Protein AF-A0A447R926-F1 (afdb_monomer)

Radius of gyration: 8.79 Å; Cα contacts (8 Å, |Δi|>4): 96; chains: 1; bounding box: 21×21×18 Å

Secondary structure (DSSP, 8-state):
--EE-TT--B-TT-EE-TT-EE-S-B-TT-EEETBTTEEE-

pLDDT: mean 96.32, std 4.81, range [72.31, 98.56]

Solvent-accessible surface area (ba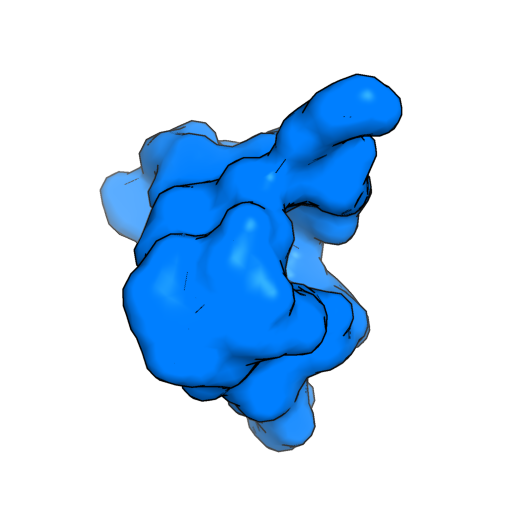ckbone atoms only — not comparable to full-atom values): 2408 Å² total; per-residue (Å²): 107,63,49,70,43,89,90,52,50,77,32,63,78,49,46,72,40,72,67,15,27,34,82,59,65,43,59,58,67,37,38,30,42,36,82,64,44,43,81,61,132

Foldseek 3Di:
DEAEDPPAAEEDCEAEDPPEYHPHHDHHPFYWYDPHTDTDD

Structure (mmCIF, N/CA/C/O backbone):
data_AF-A0A447R926-F1
#
_entry.id   AF-A0A447R926-F1
#
loop_
_atom_site.group_PDB
_atom_site.id
_atom_site.type_symbol
_atom_site.label_atom_id
_atom_site.label_alt_id
_atom_site.label_comp_id
_atom_site.label_asym_id
_atom_site.label_entity_id
_atom_site.label_seq_id
_atom_site.pdbx_PDB_ins_code
_atom_site.Cartn_x
_atom_site.Cartn_y
_atom_site.Cartn_z
_atom_site.occupancy
_atom_site.B_iso_or_equiv
_atom_site.auth_seq_id
_atom_site.auth_comp_id
_atom_site.auth_asym_id
_atom_site.auth_atom_id
_atom_site.pdbx_PDB_model_num
ATOM 1 N N . MET A 1 1 ? 6.434 -5.872 -8.321 1.00 82.44 1 MET A N 1
ATOM 2 C CA . MET A 1 1 ? 6.163 -6.365 -6.953 1.00 82.44 1 MET A CA 1
ATOM 3 C C . MET A 1 1 ? 6.181 -5.175 -6.007 1.00 82.44 1 MET A C 1
ATOM 5 O O . MET A 1 1 ? 7.027 -4.307 -6.194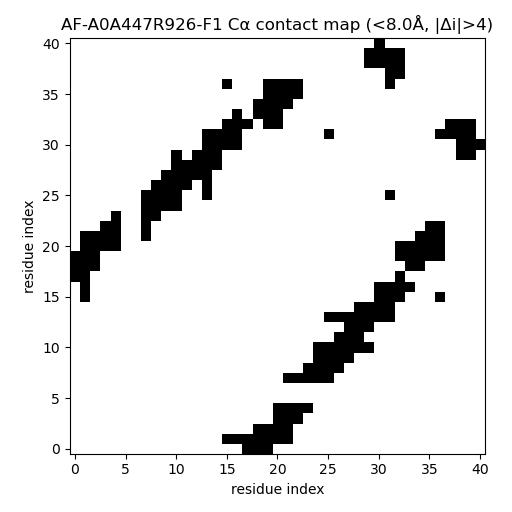 1.00 82.44 1 MET A O 1
ATOM 9 N N . THR A 1 2 ? 5.257 -5.125 -5.052 1.00 95.94 2 THR A N 1
ATOM 10 C CA . THR A 1 2 ? 5.158 -4.082 -4.019 1.00 95.94 2 THR A CA 1
ATOM 11 C C . THR A 1 2 ? 5.068 -4.792 -2.677 1.00 95.94 2 THR A C 1
ATOM 13 O O . THR A 1 2 ? 4.304 -5.748 -2.557 1.00 95.94 2 THR A O 1
ATOM 16 N N . ALA A 1 3 ? 5.876 -4.378 -1.704 1.00 97.62 3 ALA A N 1
ATOM 17 C CA . ALA A 1 3 ? 5.863 -4.958 -0.369 1.00 97.62 3 ALA A CA 1
ATOM 18 C C . ALA A 1 3 ? 4.917 -4.157 0.527 1.00 97.62 3 ALA A C 1
ATOM 20 O O . ALA A 1 3 ? 4.973 -2.928 0.547 1.00 97.62 3 ALA A O 1
ATOM 21 N N . VAL A 1 4 ? 4.065 -4.856 1.271 1.00 97.94 4 VAL A N 1
ATOM 22 C CA . VAL A 1 4 ? 3.178 -4.264 2.275 1.00 97.94 4 VAL A CA 1
ATOM 23 C C . VAL A 1 4 ? 3.548 -4.870 3.616 1.00 97.94 4 VAL A C 1
ATOM 25 O O . VAL A 1 4 ? 3.575 -6.094 3.756 1.00 97.94 4 VAL A O 1
ATOM 28 N N . HIS A 1 5 ? 3.893 -4.022 4.579 1.00 98.25 5 HIS A N 1
ATOM 29 C CA . HIS A 1 5 ? 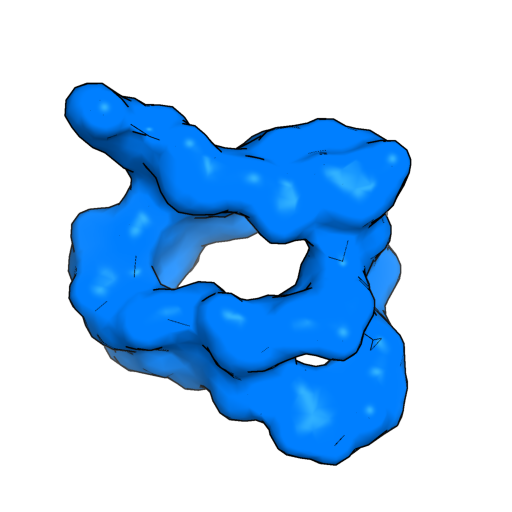4.190 -4.473 5.925 1.00 98.25 5 HIS A CA 1
ATOM 30 C C . HIS A 1 5 ? 2.923 -5.044 6.572 1.00 98.25 5 HIS A C 1
ATOM 32 O O . HIS A 1 5 ? 1.806 -4.593 6.306 1.00 98.25 5 HIS A O 1
ATOM 38 N N . GLN A 1 6 ? 3.090 -6.053 7.426 1.00 98.44 6 GLN A N 1
ATOM 39 C CA . GLN A 1 6 ? 1.969 -6.636 8.158 1.00 98.44 6 GLN A CA 1
ATOM 40 C C . GLN A 1 6 ? 1.184 -5.553 8.914 1.00 98.44 6 GLN A C 1
ATOM 42 O O . GLN A 1 6 ? 1.776 -4.612 9.451 1.00 98.44 6 GLN A O 1
ATOM 47 N N . PHE A 1 7 ? -0.138 -5.727 8.957 1.00 98.12 7 PHE A N 1
ATOM 48 C CA . PHE A 1 7 ? -1.125 -4.839 9.586 1.00 98.12 7 PHE A CA 1
ATOM 49 C C . PHE A 1 7 ? -1.427 -3.513 8.876 1.00 98.12 7 PHE A C 1
ATOM 51 O O . PHE A 1 7 ? -2.373 -2.850 9.291 1.00 98.12 7 PHE A O 1
ATOM 58 N N . CYS A 1 8 ? -0.721 -3.148 7.800 1.00 98.25 8 CYS A N 1
ATOM 59 C CA . CYS A 1 8 ? -1.109 -1.985 7.002 1.00 98.25 8 CYS A CA 1
ATOM 60 C C . CYS A 1 8 ? -2.470 -2.197 6.322 1.00 98.25 8 CYS A C 1
ATOM 62 O O . CYS A 1 8 ? -2.743 -3.256 5.749 1.00 98.25 8 CYS A O 1
ATOM 64 N N . ILE A 1 9 ? -3.297 -1.157 6.327 1.00 98.56 9 ILE A N 1
ATOM 65 C CA . ILE A 1 9 ? -4.578 -1.098 5.627 1.00 98.56 9 ILE A CA 1
ATOM 66 C C . ILE A 1 9 ? -4.374 -0.421 4.271 1.00 98.56 9 ILE A C 1
ATOM 68 O O . ILE A 1 9 ? -3.833 0.682 4.179 1.00 98.56 9 ILE A O 1
ATOM 72 N N . ILE A 1 10 ? -4.846 -1.077 3.209 1.00 98.06 10 ILE A N 1
ATOM 73 C CA . ILE A 1 10 ? -4.890 -0.509 1.859 1.00 98.06 10 ILE A CA 1
ATOM 74 C C . ILE A 1 10 ? -6.327 -0.096 1.555 1.00 98.06 10 ILE A C 1
ATOM 76 O O . ILE A 1 10 ? -7.223 -0.937 1.470 1.00 98.06 10 ILE A O 1
ATOM 80 N N . GLY A 1 11 ? -6.546 1.209 1.415 1.00 98.19 11 GLY A N 1
ATOM 81 C CA . GLY A 1 11 ? -7.842 1.782 1.086 1.00 98.19 11 GLY A CA 1
ATOM 82 C C . GLY A 1 11 ? -8.346 1.387 -0.303 1.00 98.19 11 GLY A C 1
ATOM 83 O O . GLY A 1 11 ? -7.587 0.996 -1.193 1.00 98.19 11 GLY A O 1
ATOM 84 N N . ALA A 1 12 ? -9.658 1.520 -0.508 1.00 98.44 12 ALA A N 1
ATOM 85 C CA . ALA A 1 12 ? -10.268 1.285 -1.812 1.00 98.44 12 ALA A CA 1
ATOM 86 C C . ALA A 1 12 ? -9.711 2.258 -2.865 1.00 98.44 12 ALA A C 1
ATOM 88 O O . ALA A 1 12 ? -9.475 3.432 -2.576 1.00 98.44 12 ALA A O 1
ATOM 89 N N . HIS A 1 13 ? -9.539 1.769 -4.096 1.00 97.75 13 HIS A N 1
ATOM 90 C CA . HIS A 1 13 ? -9.099 2.574 -5.244 1.00 97.75 13 HIS A CA 1
ATOM 91 C C . HIS A 1 13 ? -7.735 3.270 -5.071 1.00 97.75 13 HIS A C 1
ATOM 93 O O . HIS A 1 13 ? -7.492 4.320 -5.659 1.00 97.75 13 HIS A O 1
ATOM 99 N N . VAL A 1 14 ? -6.837 2.686 -4.278 1.00 97.81 14 VAL A N 1
ATOM 100 C CA . VAL A 1 14 ? -5.446 3.138 -4.150 1.00 97.81 14 VAL A CA 1
ATOM 101 C C . VAL A 1 14 ? -4.611 2.713 -5.360 1.00 97.81 14 VAL A C 1
ATOM 103 O O . VAL A 1 14 ? -4.787 1.619 -5.899 1.00 97.81 14 VAL A O 1
ATOM 106 N N . MET A 1 15 ? -3.631 3.541 -5.726 1.00 97.94 15 MET A N 1
ATOM 107 C CA . MET A 1 15 ? -2.520 3.149 -6.593 1.00 97.94 15 MET A CA 1
ATOM 108 C C . MET A 1 15 ? -1.222 3.126 -5.777 1.00 97.94 15 MET A C 1
ATOM 110 O O . MET A 1 15 ? -0.813 4.157 -5.250 1.00 97.94 15 MET A O 1
ATOM 114 N N . VAL A 1 16 ? -0.539 1.976 -5.710 1.00 97.75 16 VAL A N 1
ATOM 115 C CA . VAL A 1 16 ? 0.831 1.901 -5.171 1.00 97.75 16 VAL A CA 1
ATOM 116 C C . VAL A 1 16 ? 1.813 1.582 -6.292 1.00 97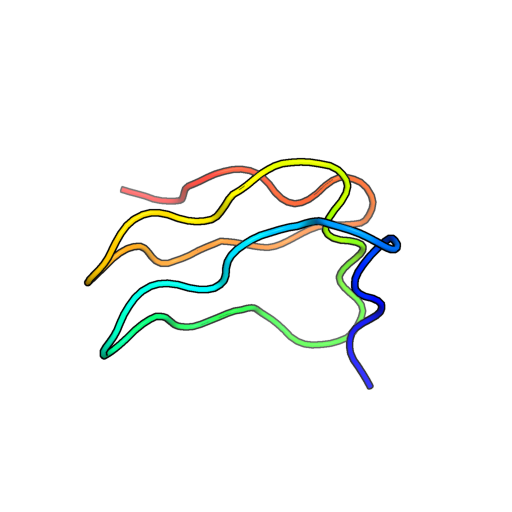.75 16 VAL A C 1
ATOM 118 O O . VAL A 1 16 ? 1.680 0.558 -6.965 1.00 97.75 16 VAL A O 1
ATOM 121 N N . GLY A 1 17 ? 2.809 2.446 -6.484 1.00 97.44 17 GLY A N 1
ATOM 122 C CA . GLY A 1 17 ? 3.831 2.276 -7.514 1.00 97.44 17 GLY A CA 1
ATOM 123 C C . GLY A 1 17 ? 4.614 0.968 -7.356 1.00 97.44 17 GLY A C 1
ATOM 124 O O . GLY A 1 17 ? 4.817 0.468 -6.246 1.00 97.44 17 GLY A O 1
ATOM 125 N N . GLY A 1 18 ? 5.086 0.407 -8.470 1.00 97.38 18 GLY A N 1
ATOM 126 C CA . GLY A 1 18 ? 5.946 -0.778 -8.444 1.00 97.38 18 GLY A CA 1
ATOM 127 C C . GLY A 1 18 ? 7.251 -0.532 -7.676 1.00 97.38 18 GLY A C 1
ATOM 128 O O . GLY A 1 18 ? 7.714 0.602 -7.579 1.00 97.38 18 GLY A O 1
ATOM 129 N N . CYS A 1 19 ? 7.843 -1.598 -7.130 1.00 96.88 19 CYS A N 1
ATOM 130 C CA . CYS A 1 19 ? 9.074 -1.530 -6.332 1.00 96.88 19 CYS A CA 1
ATOM 131 C C . CYS A 1 19 ? 8.957 -0.620 -5.093 1.00 96.88 19 CYS A C 1
ATOM 133 O O . CYS A 1 19 ? 9.957 -0.077 -4.628 1.00 96.88 19 CYS A O 1
ATOM 135 N N . SER A 1 20 ? 7.742 -0.469 -4.553 1.00 97.81 20 SER A N 1
ATOM 136 C CA . SER A 1 20 ? 7.493 0.300 -3.331 1.00 97.81 20 SER A CA 1
ATOM 137 C C . SER A 1 20 ? 7.433 -0.592 -2.089 1.00 97.81 20 SER A C 1
ATOM 139 O O . SER A 1 20 ? 7.091 -1.776 -2.178 1.00 97.81 20 SER A O 1
ATOM 141 N N . GLY A 1 21 ? 7.732 -0.001 -0.932 1.00 97.88 21 GLY A N 1
ATOM 142 C CA . GLY A 1 21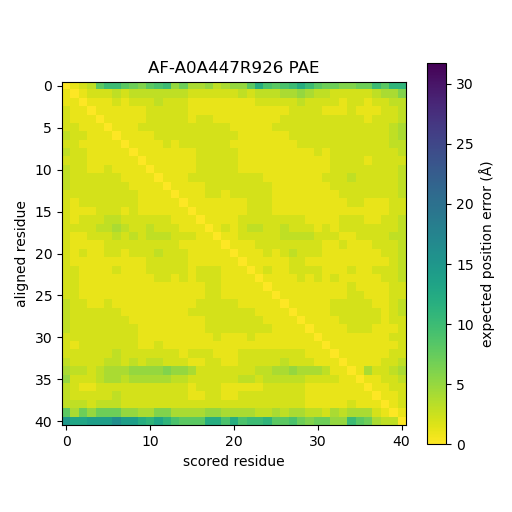 ? 7.574 -0.599 0.392 1.00 97.88 21 GLY A CA 1
ATOM 143 C C . GLY A 1 21 ? 6.616 0.232 1.242 1.00 97.88 21 GLY A C 1
ATOM 144 O O . GLY A 1 21 ? 6.932 1.369 1.590 1.00 97.88 21 GLY A O 1
ATOM 145 N N . VAL A 1 22 ? 5.450 -0.325 1.560 1.00 98.19 22 VAL A N 1
ATOM 146 C CA . VAL A 1 22 ? 4.394 0.311 2.359 1.00 98.19 22 VAL A CA 1
ATOM 147 C C . VAL A 1 22 ? 4.578 -0.074 3.826 1.00 98.19 22 VAL A C 1
ATOM 149 O O . VAL A 1 22 ? 4.394 -1.235 4.183 1.00 98.19 22 VAL A O 1
ATOM 152 N N . ALA A 1 23 ? 4.957 0.894 4.664 1.00 98.19 23 ALA A N 1
ATOM 153 C CA . ALA A 1 23 ? 5.163 0.712 6.108 1.00 98.19 23 ALA A CA 1
ATOM 154 C C . ALA A 1 23 ? 4.059 1.357 6.971 1.00 98.19 23 ALA A C 1
ATOM 156 O O . ALA A 1 23 ? 4.092 1.256 8.195 1.00 98.19 23 ALA A O 1
ATOM 157 N N . GLN A 1 24 ? 3.105 2.043 6.336 1.00 98.06 24 GLN A N 1
ATOM 158 C CA . GLN A 1 24 ? 1.985 2.742 6.966 1.00 98.06 24 GLN A CA 1
ATOM 159 C C . GLN A 1 24 ? 0.728 2.569 6.108 1.00 98.06 24 GLN A C 1
ATOM 161 O O . GLN A 1 24 ? 0.828 2.226 4.929 1.00 98.06 24 GLN A O 1
ATOM 166 N N . ASP A 1 25 ? -0.444 2.804 6.691 1.00 98.56 25 ASP A N 1
ATOM 167 C CA . ASP A 1 25 ? -1.716 2.719 5.970 1.00 98.56 25 ASP A CA 1
ATOM 168 C C . ASP A 1 25 ? -1.754 3.667 4.765 1.00 98.56 25 ASP A C 1
ATOM 170 O O . ASP A 1 25 ? -1.234 4.785 4.813 1.00 98.56 25 ASP A O 1
ATOM 174 N N . VAL A 1 26 ? -2.419 3.232 3.693 1.00 98.00 26 VAL A N 1
ATOM 175 C CA . VAL A 1 26 ? -2.664 4.055 2.504 1.00 98.00 26 VAL A CA 1
ATOM 176 C C . VAL A 1 26 ? -4.165 4.347 2.420 1.00 98.00 26 VAL A C 1
ATOM 178 O O . VAL A 1 26 ? -4.940 3.424 2.153 1.00 98.00 26 VAL A O 1
ATOM 181 N N . PRO A 1 27 ? -4.610 5.597 2.661 1.00 98.19 27 PRO A N 1
ATOM 182 C CA . PRO A 1 27 ? -6.027 5.952 2.630 1.00 98.19 27 PRO A CA 1
ATOM 183 C C . PRO A 1 27 ? -6.672 5.722 1.251 1.00 98.19 27 PRO A C 1
ATOM 185 O O . PRO A 1 27 ? -5.967 5.733 0.242 1.00 98.19 27 PRO A O 1
ATOM 188 N N . PRO A 1 28 ? -8.007 5.548 1.171 1.00 98.25 28 PRO A N 1
ATOM 189 C CA . PRO A 1 28 ? -8.708 5.406 -0.103 1.00 98.25 28 PRO A CA 1
ATOM 190 C C . PRO A 1 28 ? -8.386 6.533 -1.093 1.00 98.25 28 PRO A C 1
ATOM 192 O O . PRO A 1 28 ? -8.253 7.688 -0.693 1.00 98.25 28 PRO A O 1
ATOM 195 N N . TYR A 1 29 ? -8.317 6.195 -2.384 1.00 97.31 29 TYR A N 1
ATOM 196 C CA . TYR A 1 29 ? -8.075 7.128 -3.500 1.00 97.31 29 TYR A CA 1
ATOM 197 C C . TYR A 1 29 ? -6.698 7.827 -3.520 1.00 97.31 29 TYR A C 1
ATOM 199 O O . TYR A 1 29 ? -6.501 8.765 -4.291 1.00 97.31 29 TYR A O 1
ATOM 207 N N . VAL A 1 30 ? -5.733 7.375 -2.711 1.00 97.69 30 VAL A N 1
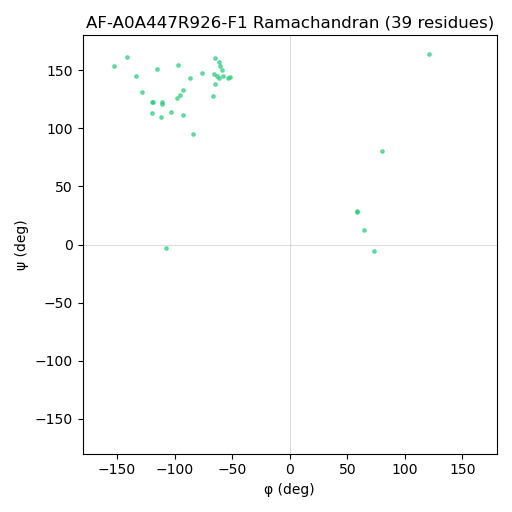ATOM 208 C CA . VAL A 1 30 ? -4.360 7.909 -2.688 1.00 97.69 30 VAL A CA 1
ATOM 209 C C . VAL A 1 30 ? -3.469 7.218 -3.727 1.00 97.69 30 VAL A C 1
ATOM 211 O O . VAL A 1 30 ? -3.558 6.007 -3.943 1.00 97.69 30 VAL A O 1
ATOM 214 N N . ILE A 1 31 ? -2.562 7.988 -4.335 1.00 98.25 31 ILE A N 1
ATOM 215 C CA . ILE A 1 31 ? -1.412 7.472 -5.087 1.00 98.25 31 ILE A CA 1
ATOM 216 C C . ILE A 1 31 ? -0.192 7.510 -4.163 1.00 98.25 31 ILE A C 1
ATOM 218 O O . ILE A 1 31 ? 0.109 8.566 -3.617 1.00 98.25 31 ILE A O 1
ATOM 222 N N . ALA A 1 32 ? 0.512 6.392 -3.973 1.00 97.94 32 ALA A N 1
ATOM 223 C CA . ALA A 1 32 ? 1.724 6.325 -3.152 1.00 97.94 32 ALA A CA 1
ATOM 224 C C . ALA A 1 32 ? 2.861 5.556 -3.847 1.00 97.94 32 ALA A C 1
ATOM 226 O O . ALA A 1 32 ? 2.619 4.581 -4.558 1.00 97.94 32 ALA A O 1
ATOM 227 N N . GLN A 1 33 ? 4.118 5.957 -3.645 1.00 97.56 33 GLN A N 1
ATOM 228 C CA . GLN A 1 33 ? 5.279 5.293 -4.262 1.00 97.56 33 GLN A CA 1
ATOM 229 C C . GLN A 1 33 ? 6.559 5.455 -3.427 1.00 97.56 33 GLN A C 1
ATOM 231 O O . GLN A 1 33 ? 6.711 6.430 -2.699 1.00 97.56 33 GLN A O 1
ATOM 236 N N . GLY A 1 34 ? 7.492 4.504 -3.548 1.00 96.62 34 GLY A N 1
ATOM 237 C CA . GLY A 1 34 ? 8.843 4.586 -2.979 1.00 96.62 34 GLY A CA 1
ATOM 238 C C . GLY A 1 34 ? 9.176 3.460 -1.998 1.00 96.62 34 GLY A C 1
ATOM 239 O O . GLY A 1 34 ? 8.297 2.746 -1.515 1.00 96.62 34 GLY A O 1
ATOM 240 N N . ASN A 1 35 ? 10.467 3.278 -1.707 1.00 92.19 35 ASN A N 1
ATOM 241 C CA . ASN A 1 35 ? 10.945 2.372 -0.658 1.00 92.19 35 ASN A CA 1
ATOM 242 C C . ASN A 1 35 ? 10.904 3.113 0.694 1.00 92.19 35 ASN A C 1
ATOM 244 O O . ASN A 1 35 ? 11.841 3.844 1.013 1.00 92.19 35 ASN A O 1
ATOM 248 N N . HIS A 1 36 ? 9.801 2.928 1.432 1.00 93.88 36 HIS A N 1
ATOM 249 C CA . HIS A 1 36 ? 9.047 3.939 2.200 1.00 93.88 36 HIS A CA 1
ATOM 250 C C . HIS A 1 36 ? 8.119 4.760 1.305 1.00 93.88 36 HIS A C 1
ATOM 252 O O . HIS A 1 36 ? 8.448 5.862 0.875 1.00 93.88 36 HIS A O 1
ATOM 258 N N . ALA A 1 37 ? 6.961 4.175 0.997 1.00 96.94 37 ALA A N 1
ATOM 259 C CA . ALA A 1 37 ? 5.972 4.786 0.128 1.00 96.94 37 ALA A CA 1
ATOM 260 C C . ALA A 1 37 ? 5.366 6.045 0.769 1.00 96.94 37 ALA A C 1
ATOM 262 O O . ALA A 1 37 ? 4.854 5.987 1.885 1.00 96.94 37 ALA A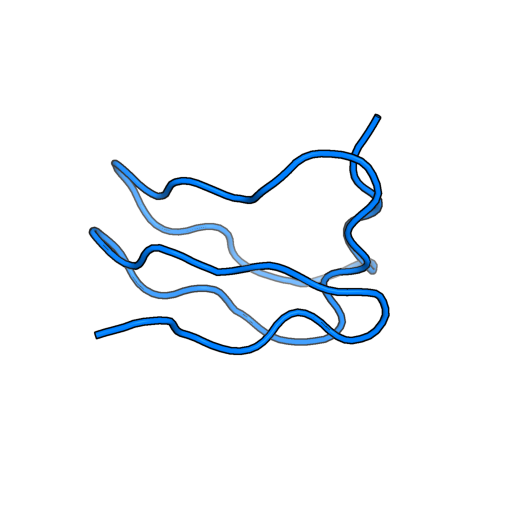 O 1
ATOM 263 N N . THR A 1 38 ? 5.384 7.160 0.040 1.00 97.56 38 THR A N 1
ATOM 264 C CA . THR A 1 38 ? 4.752 8.429 0.437 1.00 97.56 38 THR A CA 1
ATOM 265 C C . THR A 1 38 ? 3.616 8.781 -0.521 1.00 97.56 38 THR A C 1
ATOM 267 O O . THR A 1 38 ? 3.691 8.383 -1.686 1.00 97.56 38 THR A O 1
ATOM 270 N N . PRO A 1 39 ? 2.573 9.507 -0.080 1.00 96.31 39 PRO A N 1
ATOM 271 C CA . PRO A 1 39 ? 1.520 9.987 -0.970 1.00 96.31 39 PRO A CA 1
ATOM 272 C C . PRO A 1 39 ? 2.068 10.975 -2.015 1.00 96.31 39 PRO A C 1
ATOM 274 O O . PRO A 1 39 ? 2.966 11.762 -1.721 1.00 96.31 39 PRO A O 1
ATOM 277 N N . PHE A 1 40 ? 1.512 10.929 -3.224 1.00 88.25 40 PHE A N 1
ATOM 278 C CA . PHE A 1 40 ? 1.799 11.821 -4.345 1.00 88.25 40 PHE A CA 1
ATOM 279 C C . PHE A 1 40 ? 0.522 12.555 -4.754 1.00 88.25 40 PHE A C 1
ATOM 281 O O . PHE A 1 40 ? -0.480 11.922 -5.095 1.00 88.25 40 PHE A O 1
ATOM 288 N N . GLY A 1 41 ? 0.587 13.884 -4.721 1.00 72.31 41 GLY A N 1
ATOM 289 C CA . GLY A 1 41 ? -0.508 14.813 -4.990 1.00 72.31 41 GLY A CA 1
ATOM 290 C C . GLY A 1 41 ? -0.137 16.209 -4.526 1.00 72.31 41 GLY A C 1
ATOM 291 O O . GLY A 1 41 ? 0.518 16.300 -3.464 1.00 72.31 41 GLY A O 1
#

Mean predicted aligned error: 2.02 Å

Organism: NCBI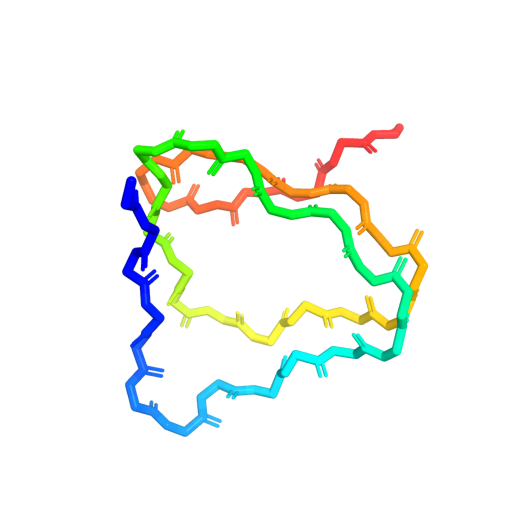:txid59203

InterPro domains:
  IPR010137 Acyl-[acyl-carrier-protein]--UDP-N-acetylglucosamine O-acyltransferase [PTHR43480] (1-41)
  IPR011004 Trimeric LpxA-like superfamily [SSF51161] (2-41)

Nearest PDB structures (foldseek):
  3r8y-assembly1_C  TM=9.869E-01  e=1.674E-02  Bacillus anthracis
  3r8y-assembly2_E  TM=9.976E-01  e=1.925E-02  Bacillus anthracis
  3cj8-assembly1_B  TM=1.001E+00  e=5.130E-02  Enterococcus faecalis
  3jqy-assembly1_C  TM=9.779E-01  e=6.788E-02  Escherichia coli
  1sst-assembly1_A-2  TM=9.711E-01  e=5.901E-02  Haemophilus influenzae

Sequence (41 aa):
MTAVHQFCIIGAHVMVGGCSGVAQDVPPYVIAQGN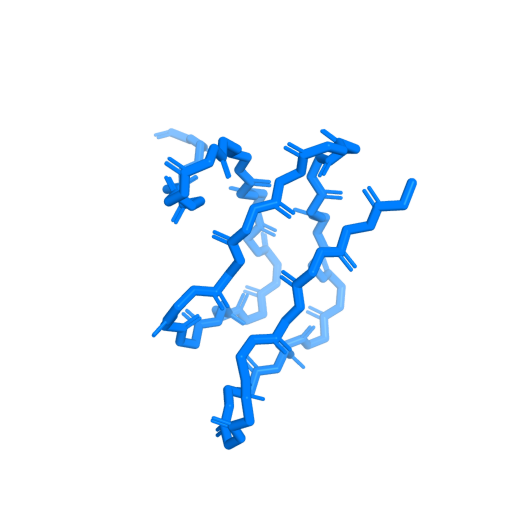HATPFG